Protein AF-K4K177-F1 (afdb_monomer_lite)

Sequence (70 aa):
GDDCVAVKSGKIYMGRKHKVPAENIVIRQCLMENGHGAVTVGSEMAAGIKELHVEECLFRNTDRGLRIKT

Secondary structure (DSSP, 8-state):
--EEEEE--B-HHHHHHH---EEEEEEES-EE-SBSEEEEE-SSBTT-EEEEEEES-EE-SBS-SEEE--

pLDDT: mean 97.67, std 1.44, range [89.75, 98.75]

Radius of gyration: 12.55 Å; chains: 1; bounding box: 28×24×28 Å

Foldseek 3Di:
DAEQAEAADAAQVSLVVVLDFAEDAEAADEEAAEHQEPYEYDPRGNSHYYHYHYDHYHYHHHVYDYYYHD

Structure (mmCIF, N/CA/C/O backbone):
data_AF-K4K177-F1
#
_entry.id   AF-K4K177-F1
#
loop_
_atom_site.group_PDB
_atom_site.id
_atom_site.type_symbol
_atom_site.label_atom_id
_atom_site.label_alt_id
_atom_site.label_comp_id
_atom_site.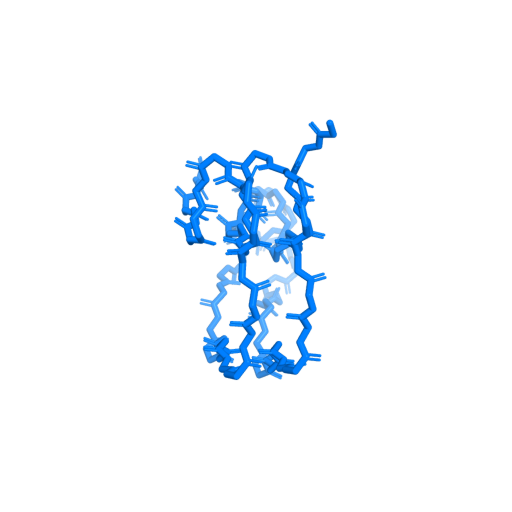label_asym_id
_atom_site.label_entity_id
_atom_site.label_seq_id
_atom_site.pdbx_PDB_ins_code
_atom_site.Cartn_x
_atom_site.Cartn_y
_atom_site.Cartn_z
_atom_site.occupancy
_atom_site.B_iso_or_equiv
_atom_site.auth_seq_id
_atom_site.auth_comp_id
_atom_site.auth_asym_id
_atom_site.auth_atom_id
_atom_site.pdbx_PDB_model_num
ATOM 1 N N . GLY A 1 1 ? 1.717 13.089 9.241 1.00 89.75 1 GLY A N 1
ATOM 2 C CA . GLY A 1 1 ? 2.404 11.858 8.794 1.00 89.75 1 GLY A CA 1
ATOM 3 C C . GLY A 1 1 ? 2.285 11.756 7.289 1.00 89.75 1 GLY A C 1
ATOM 4 O O . GLY A 1 1 ? 1.958 12.764 6.682 1.00 89.75 1 GLY A O 1
ATOM 5 N N . ASP A 1 2 ? 2.527 10.586 6.702 1.00 96.25 2 ASP A N 1
ATOM 6 C CA . ASP A 1 2 ? 2.236 10.318 5.283 1.00 96.25 2 ASP A CA 1
ATOM 7 C C . ASP A 1 2 ? 1.182 9.198 5.179 1.00 96.25 2 ASP A C 1
ATOM 9 O O . ASP A 1 2 ? 0.202 9.236 5.922 1.00 96.25 2 ASP A O 1
ATOM 13 N N . ASP A 1 3 ? 1.340 8.221 4.292 1.00 97.75 3 ASP A N 1
ATOM 14 C CA . ASP A 1 3 ? 0.461 7.053 4.186 1.00 97.75 3 ASP A CA 1
ATOM 15 C C . ASP A 1 3 ? 0.602 6.109 5.414 1.00 97.75 3 ASP A C 1
ATOM 17 O O . ASP A 1 3 ? 1.716 5.868 5.881 1.00 97.75 3 ASP A O 1
ATOM 21 N N . CYS A 1 4 ? -0.499 5.553 5.941 1.00 98.12 4 CYS A N 1
ATOM 22 C CA . CYS A 1 4 ? -0.468 4.613 7.074 1.00 98.12 4 CYS A CA 1
ATOM 23 C C . CYS A 1 4 ? 0.099 3.249 6.653 1.00 98.12 4 CYS A C 1
ATOM 25 O O . CYS A 1 4 ? 1.017 2.737 7.291 1.00 98.12 4 CYS A O 1
ATOM 27 N N . VAL A 1 5 ? -0.417 2.674 5.560 1.00 98.38 5 VAL A N 1
ATOM 28 C CA . VAL A 1 5 ? 0.149 1.482 4.911 1.00 98.38 5 VAL A CA 1
ATOM 29 C C . VAL A 1 5 ? 0.428 1.793 3.447 1.00 98.38 5 VAL A C 1
ATOM 31 O O . VAL A 1 5 ? -0.492 2.102 2.697 1.00 98.38 5 VAL A O 1
ATOM 34 N N . ALA A 1 6 ? 1.688 1.681 3.022 1.00 98.44 6 ALA A N 1
ATOM 35 C CA . ALA A 1 6 ? 2.095 1.889 1.634 1.00 98.44 6 ALA A CA 1
ATOM 36 C C . ALA A 1 6 ? 2.613 0.585 1.005 1.00 98.44 6 ALA A C 1
ATOM 38 O O . ALA A 1 6 ? 3.684 0.097 1.365 1.00 98.44 6 ALA A O 1
ATOM 39 N N . VAL A 1 7 ? 1.882 0.043 0.030 1.00 98.62 7 VAL A N 1
ATOM 40 C CA . VAL A 1 7 ? 2.272 -1.144 -0.743 1.00 98.62 7 VAL A CA 1
ATOM 41 C C . VAL A 1 7 ? 3.023 -0.702 -1.996 1.00 98.62 7 VAL A C 1
ATOM 43 O O . VAL A 1 7 ? 2.533 0.119 -2.774 1.00 98.62 7 VAL A O 1
ATOM 46 N N . LYS A 1 8 ? 4.232 -1.233 -2.191 1.00 98.56 8 LYS A N 1
ATOM 47 C CA . LYS A 1 8 ? 5.149 -0.873 -3.283 1.00 98.56 8 LYS A CA 1
ATOM 48 C C . LYS A 1 8 ? 5.747 -2.132 -3.904 1.00 98.56 8 LYS A C 1
ATOM 50 O O . LYS A 1 8 ? 5.872 -3.154 -3.241 1.00 98.56 8 LYS A O 1
ATOM 55 N N . SER A 1 9 ? 6.171 -2.031 -5.157 1.00 98.25 9 SER A N 1
ATOM 56 C CA . SER A 1 9 ? 6.865 -3.093 -5.895 1.00 98.25 9 SER A CA 1
ATOM 57 C C . SER A 1 9 ? 8.042 -2.565 -6.729 1.00 98.25 9 SER A C 1
ATOM 59 O O . SER A 1 9 ? 8.438 -3.120 -7.751 1.00 98.25 9 SER A O 1
ATOM 61 N N . GLY A 1 10 ? 8.647 -1.473 -6.259 1.00 97.81 10 GLY A N 1
ATOM 62 C CA . GLY A 1 10 ? 9.907 -0.948 -6.770 1.00 97.81 10 GLY A CA 1
ATOM 63 C C . GLY A 1 10 ? 9.764 0.097 -7.876 1.00 97.81 10 GLY A C 1
ATOM 64 O O . GLY A 1 10 ? 8.736 0.246 -8.538 1.00 97.81 10 GLY A O 1
ATOM 65 N N . LYS A 1 11 ? 10.845 0.862 -8.065 1.00 97.56 11 LYS A N 1
ATOM 66 C CA . LYS A 1 11 ? 10.975 1.840 -9.155 1.00 97.56 11 LYS A CA 1
ATOM 67 C C . LYS A 1 11 ? 11.145 1.124 -10.493 1.00 97.56 11 LYS A C 1
ATOM 69 O O . LYS A 1 11 ? 11.556 -0.033 -10.529 1.00 97.56 11 LYS A O 1
ATOM 74 N N . ILE A 1 12 ? 10.927 1.835 -11.599 1.00 97.12 12 ILE A N 1
ATOM 75 C CA . ILE A 1 12 ? 10.977 1.288 -12.969 1.00 97.12 12 ILE A CA 1
A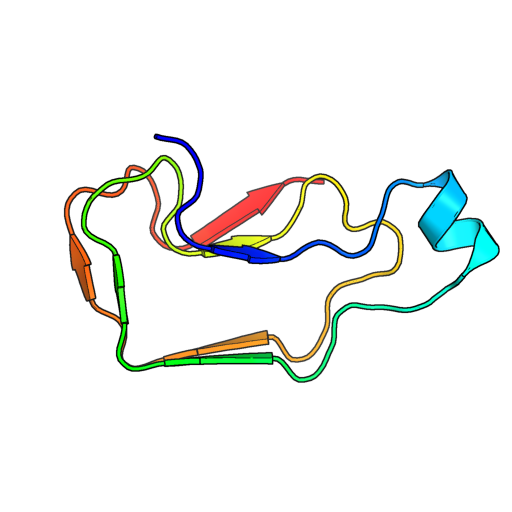TOM 76 C C . ILE A 1 12 ? 12.197 0.390 -13.225 1.00 97.12 12 ILE A C 1
ATOM 78 O O . ILE A 1 12 ? 12.044 -0.709 -13.755 1.00 97.12 12 ILE A O 1
ATOM 82 N N . TYR A 1 13 ? 13.405 0.805 -12.827 1.00 97.50 13 TYR A N 1
ATOM 83 C CA . TYR A 1 13 ? 14.610 -0.005 -13.050 1.00 97.50 13 TYR A CA 1
ATOM 84 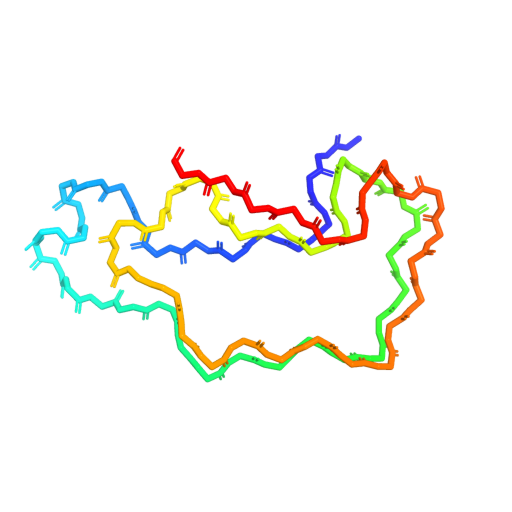C C . TYR A 1 13 ? 14.626 -1.302 -12.222 1.00 97.50 13 TYR A C 1
ATOM 86 O O . TYR A 1 13 ? 15.094 -2.330 -12.708 1.00 97.50 13 TYR A O 1
ATOM 94 N N . MET A 1 14 ? 14.078 -1.281 -11.002 1.00 97.44 14 MET A N 1
ATOM 95 C CA . MET A 1 14 ? 13.940 -2.473 -10.165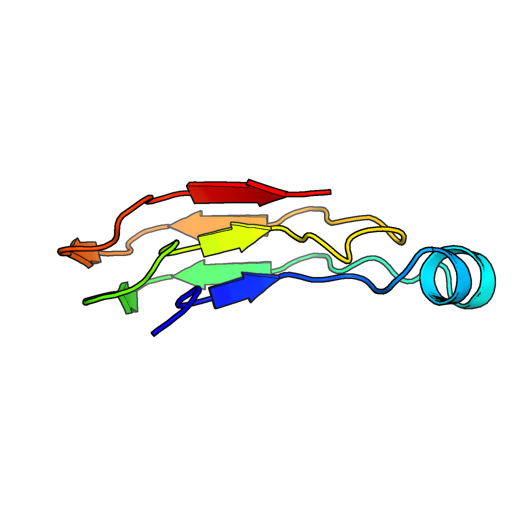 1.00 97.44 14 MET A CA 1
ATOM 96 C C . MET A 1 14 ? 12.872 -3.406 -10.726 1.00 97.44 14 MET A C 1
ATOM 98 O O . MET A 1 14 ? 13.123 -4.600 -10.834 1.00 97.44 14 MET A O 1
ATOM 102 N N . GLY A 1 15 ? 11.724 -2.864 -11.146 1.00 96.44 15 GLY A N 1
ATOM 103 C CA . GLY A 1 15 ? 10.655 -3.651 -11.760 1.00 96.44 15 GLY A CA 1
ATOM 104 C C . GLY A 1 15 ? 11.113 -4.346 -13.040 1.00 96.44 15 GLY A C 1
ATOM 105 O O . GLY A 1 15 ? 10.851 -5.529 -13.226 1.00 96.44 15 GLY A O 1
ATOM 106 N N . ARG A 1 16 ? 11.914 -3.663 -13.870 1.00 94.69 16 ARG A N 1
ATOM 107 C CA . ARG A 1 16 ? 12.537 -4.261 -15.064 1.00 94.69 16 ARG A CA 1
ATOM 108 C C . ARG A 1 16 ? 13.544 -5.364 -14.730 1.00 94.69 16 ARG A C 1
ATOM 110 O O . ARG A 1 16 ? 13.585 -6.367 -15.440 1.00 94.69 16 ARG A O 1
ATOM 117 N N . LYS A 1 17 ? 14.360 -5.169 -13.687 1.00 97.31 17 LYS A N 1
ATOM 118 C CA . LYS A 1 17 ? 15.432 -6.099 -13.296 1.00 97.31 17 LYS A CA 1
ATOM 119 C C . LYS A 1 17 ? 14.902 -7.330 -12.566 1.00 97.31 17 LYS A C 1
ATOM 121 O O . LYS A 1 17 ? 15.250 -8.446 -12.929 1.00 97.31 17 LYS A O 1
ATOM 126 N N . HIS A 1 18 ? 14.110 -7.114 -11.523 1.00 96.56 18 HIS A N 1
ATOM 127 C CA . HIS A 1 18 ? 13.698 -8.155 -10.588 1.00 96.56 18 HIS A CA 1
ATOM 128 C C . HIS A 1 18 ? 12.374 -8.800 -10.986 1.00 96.56 18 HIS A C 1
ATOM 130 O O . HIS A 1 18 ? 12.225 -9.998 -10.791 1.00 96.56 18 HIS A O 1
ATOM 136 N N . LYS A 1 19 ? 11.444 -8.041 -11.587 1.00 96.31 19 LYS A N 1
ATOM 137 C CA . LYS A 1 19 ? 10.133 -8.543 -12.037 1.00 96.31 19 LYS A CA 1
ATOM 138 C C . LYS A 1 19 ? 9.350 -9.276 -10.934 1.00 96.31 19 LYS A C 1
ATOM 140 O O . LYS A 1 19 ? 8.634 -10.230 -11.218 1.00 96.31 19 LYS A O 1
ATOM 145 N N . VAL A 1 20 ? 9.504 -8.825 -9.687 1.00 97.88 20 VAL A N 1
ATOM 146 C CA . VAL A 1 20 ? 8.829 -9.401 -8.518 1.00 97.88 20 VAL A CA 1
ATOM 147 C C . VAL A 1 20 ? 7.702 -8.460 -8.085 1.00 97.88 20 VAL A C 1
ATOM 149 O O . VAL A 1 20 ? 8.005 -7.385 -7.559 1.00 97.88 20 VAL A O 1
ATOM 152 N N . PRO A 1 21 ? 6.426 -8.807 -8.328 1.00 98.12 21 PRO A N 1
ATOM 153 C CA . PRO A 1 21 ? 5.299 -8.019 -7.841 1.00 98.12 21 PRO A CA 1
ATOM 154 C C . PRO A 1 21 ? 5.173 -8.116 -6.315 1.00 98.12 21 PRO A C 1
ATOM 156 O O . PRO A 1 21 ? 5.646 -9.068 -5.697 1.00 98.12 21 PRO A O 1
ATOM 159 N N . ALA A 1 22 ? 4.487 -7.145 -5.710 1.00 98.50 22 ALA A N 1
ATOM 160 C CA . ALA A 1 22 ? 3.931 -7.338 -4.373 1.00 98.50 22 ALA A CA 1
ATOM 161 C C . ALA A 1 22 ? 2.570 -8.025 -4.532 1.00 98.50 22 ALA A C 1
ATOM 163 O O . ALA A 1 22 ? 1.666 -7.459 -5.151 1.00 98.50 22 ALA A O 1
ATOM 164 N N . GLU A 1 23 ? 2.440 -9.251 -4.034 1.00 98.56 23 GLU A N 1
ATOM 165 C CA . GLU A 1 23 ? 1.248 -10.070 -4.253 1.00 98.56 23 GLU A CA 1
ATOM 166 C C . GLU A 1 23 ? 0.837 -10.876 -3.022 1.00 98.56 23 GLU A C 1
ATOM 168 O O . GLU A 1 23 ? 1.669 -11.151 -2.157 1.00 98.56 23 GLU A O 1
ATOM 173 N N . ASN A 1 24 ? -0.445 -11.249 -2.957 1.00 98.50 24 ASN A N 1
ATOM 174 C CA . ASN A 1 24 ? -1.048 -12.044 -1.881 1.00 98.50 24 ASN A CA 1
ATOM 175 C C . ASN A 1 24 ? -0.933 -11.375 -0.499 1.00 98.50 24 ASN A C 1
ATOM 177 O O . ASN A 1 24 ? -0.418 -11.957 0.457 1.00 98.50 24 ASN A O 1
ATOM 181 N N . ILE A 1 25 ? -1.402 -10.128 -0.395 1.00 98.75 25 ILE A N 1
ATOM 182 C CA . ILE A 1 25 ? -1.323 -9.319 0.830 1.00 98.75 25 ILE A CA 1
ATOM 183 C C . ILE A 1 25 ? -2.728 -9.106 1.392 1.00 98.75 25 ILE A C 1
ATOM 185 O O . ILE A 1 25 ? -3.620 -8.652 0.679 1.00 98.75 25 ILE A O 1
ATOM 189 N N . VAL A 1 26 ? -2.903 -9.360 2.691 1.00 98.75 26 VAL A N 1
ATOM 190 C CA . VAL A 1 26 ? -4.141 -9.065 3.427 1.00 98.75 26 VAL A CA 1
ATOM 191 C C . VAL A 1 26 ? -3.848 -8.050 4.528 1.00 98.75 26 VAL A C 1
ATOM 193 O O . VAL A 1 26 ? -3.025 -8.300 5.409 1.00 98.75 26 VAL A O 1
ATOM 196 N N . ILE A 1 27 ? -4.535 -6.910 4.491 1.00 98.75 27 ILE A N 1
ATOM 197 C CA . ILE A 1 27 ? -4.528 -5.891 5.544 1.00 98.75 27 ILE A CA 1
ATOM 198 C C . ILE A 1 27 ? -5.890 -5.950 6.229 1.00 98.75 27 ILE A C 1
ATOM 200 O O . ILE A 1 27 ? -6.903 -5.610 5.618 1.00 98.75 27 ILE A O 1
ATOM 204 N N . ARG A 1 28 ? -5.929 -6.392 7.489 1.00 98.69 28 ARG A N 1
ATOM 205 C CA . ARG A 1 28 ? -7.193 -6.573 8.208 1.00 98.69 28 ARG A CA 1
ATOM 206 C C . ARG A 1 28 ? -7.145 -6.145 9.662 1.00 98.69 28 ARG A C 1
ATOM 208 O O . ARG A 1 28 ? -6.077 -6.168 10.271 1.00 98.69 28 ARG A O 1
ATOM 215 N N . GLN A 1 29 ? -8.305 -5.785 10.211 1.00 98.50 29 GLN A N 1
ATOM 216 C CA . GLN A 1 29 ? -8.495 -5.528 11.646 1.00 98.50 29 GLN A CA 1
ATOM 217 C C . GLN A 1 29 ? -7.561 -4.438 12.202 1.00 98.50 29 GLN A C 1
ATOM 219 O O . GLN A 1 29 ? -7.083 -4.511 13.332 1.00 98.50 29 GLN A O 1
ATOM 224 N N . CYS A 1 30 ? -7.285 -3.416 11.387 1.00 98.38 30 CYS A N 1
ATOM 225 C CA . CYS A 1 30 ? -6.404 -2.303 11.734 1.00 98.38 30 CYS A CA 1
ATOM 226 C C . CYS A 1 30 ? -7.198 -1.019 12.003 1.00 98.38 30 CYS A C 1
ATOM 228 O O . CYS A 1 30 ? -8.123 -0.688 11.258 1.00 98.38 30 CYS A O 1
ATOM 230 N N . LEU A 1 31 ? -6.775 -0.250 13.011 1.00 98.25 31 LEU A N 1
ATOM 231 C CA . LEU A 1 31 ? -7.151 1.157 13.169 1.00 98.25 31 LEU A CA 1
ATOM 232 C C . LEU A 1 31 ? -6.076 2.037 12.522 1.00 98.25 31 LEU A C 1
ATOM 234 O O . LEU A 1 31 ? -4.929 2.048 12.961 1.00 98.25 31 LEU A O 1
ATOM 238 N N . MET A 1 32 ? -6.458 2.799 11.503 1.00 98.31 32 MET A N 1
ATOM 239 C CA . MET A 1 32 ? -5.606 3.798 10.857 1.00 98.31 32 MET A CA 1
ATOM 240 C C . MET A 1 32 ? -6.162 5.176 11.202 1.00 98.31 32 MET A C 1
ATOM 242 O O . MET A 1 32 ? -7.193 5.574 10.666 1.00 98.31 32 MET A O 1
ATOM 246 N N . GLU A 1 33 ? -5.530 5.850 12.167 1.00 96.62 33 GLU A N 1
ATOM 247 C CA . GLU A 1 33 ? -6.140 6.991 12.866 1.00 96.62 33 GLU A CA 1
ATOM 248 C C . GLU A 1 33 ? -5.772 8.373 12.313 1.00 96.62 33 GLU A C 1
ATOM 250 O O . GLU A 1 33 ? -6.530 9.311 12.527 1.00 96.62 33 GLU A O 1
ATOM 255 N N . ASN A 1 34 ? -4.627 8.527 11.639 1.00 97.56 34 ASN A N 1
ATOM 256 C CA . ASN A 1 34 ? -4.226 9.770 10.967 1.00 97.56 34 ASN A CA 1
ATOM 257 C C . ASN A 1 34 ? -3.224 9.455 9.838 1.00 97.56 34 ASN A C 1
ATOM 259 O O . ASN A 1 34 ? -2.239 8.753 10.074 1.00 97.56 34 ASN A O 1
ATOM 263 N N . GLY A 1 35 ? -3.417 10.015 8.639 1.00 97.00 35 GLY A N 1
ATOM 264 C CA . GLY A 1 35 ? -2.493 9.840 7.508 1.00 97.00 35 GLY A CA 1
ATOM 265 C C . GLY A 1 35 ? -3.026 10.366 6.171 1.00 97.00 35 GLY A C 1
ATOM 266 O O . GLY A 1 35 ? -4.233 10.503 5.988 1.00 97.00 35 GLY A O 1
ATOM 267 N N . HIS A 1 36 ? -2.130 10.626 5.213 1.00 97.81 36 HIS A N 1
ATOM 268 C CA . HIS A 1 36 ? -2.473 11.083 3.853 1.00 97.81 36 HIS A CA 1
ATOM 269 C C . HIS A 1 36 ? -3.215 10.016 3.017 1.00 97.81 36 HIS A C 1
ATOM 271 O O . HIS A 1 36 ? -3.845 10.334 1.998 1.00 97.81 36 HIS A O 1
ATOM 277 N N . GLY A 1 37 ? -3.119 8.753 3.433 1.00 97.44 37 GLY A N 1
ATOM 278 C CA . GLY A 1 37 ? -3.826 7.603 2.881 1.00 97.44 37 GLY A CA 1
ATOM 279 C C . GLY A 1 37 ? -3.840 6.468 3.901 1.00 97.44 37 GLY A C 1
ATOM 280 O O . GLY A 1 37 ? -2.792 6.165 4.465 1.00 97.44 37 GLY A O 1
ATOM 281 N N . ALA A 1 38 ? -4.996 5.857 4.162 1.00 98.25 38 ALA A N 1
ATOM 282 C CA . ALA A 1 38 ? -5.080 4.717 5.072 1.00 98.25 38 ALA A CA 1
ATOM 283 C C . ALA A 1 38 ? -4.350 3.513 4.453 1.00 98.25 38 ALA A C 1
ATOM 285 O O . ALA A 1 38 ? -3.349 3.038 4.987 1.00 98.25 38 ALA A O 1
ATOM 286 N N . VAL A 1 39 ? -4.759 3.119 3.245 1.00 98.50 39 VAL A N 1
ATOM 287 C CA . VAL A 1 39 ? -3.996 2.199 2.398 1.00 98.50 39 VAL A CA 1
ATOM 288 C C . VAL A 1 39 ? -3.634 2.884 1.091 1.00 98.50 39 VAL A C 1
ATOM 290 O O . VAL A 1 39 ? -4.495 3.345 0.341 1.00 98.50 39 VAL A O 1
ATOM 293 N N . THR A 1 40 ? -2.341 2.912 0.797 1.00 98.62 40 THR A N 1
ATOM 294 C CA . THR A 1 40 ? -1.793 3.499 -0.414 1.00 98.62 40 THR A CA 1
ATOM 295 C C . THR A 1 40 ? -1.057 2.457 -1.245 1.00 98.62 40 THR A C 1
ATOM 297 O O . THR A 1 40 ? -0.178 1.751 -0.765 1.00 98.62 40 THR A O 1
ATOM 300 N N . VAL A 1 41 ? -1.387 2.394 -2.528 1.00 98.50 41 VAL A N 1
ATOM 301 C CA . VAL A 1 41 ? -0.735 1.560 -3.538 1.00 98.50 41 VAL A CA 1
ATOM 302 C C . VAL A 1 41 ? 0.171 2.474 -4.366 1.00 98.50 41 VAL A C 1
ATOM 304 O O . VAL A 1 41 ? -0.318 3.379 -5.041 1.00 98.50 41 VAL A O 1
ATOM 307 N N . GLY A 1 42 ? 1.489 2.277 -4.283 1.00 97.38 42 GLY A N 1
ATOM 308 C CA . GLY A 1 42 ? 2.505 3.045 -5.014 1.00 97.38 42 GLY A CA 1
ATOM 309 C C . GLY A 1 42 ? 3.136 4.222 -4.241 1.00 97.38 42 GLY A C 1
ATOM 310 O O . GLY A 1 42 ? 3.140 4.267 -3.012 1.00 97.38 42 GLY A O 1
ATOM 311 N N . SER A 1 43 ? 3.780 5.186 -4.905 1.00 97.25 43 SER A N 1
ATOM 312 C CA . SER A 1 43 ? 3.927 5.327 -6.363 1.00 97.25 43 SER A CA 1
ATOM 313 C C . SER A 1 43 ? 4.899 4.333 -7.001 1.00 97.25 43 SER A C 1
ATOM 315 O O . SER A 1 43 ? 4.745 3.990 -8.163 1.00 97.25 43 SER A O 1
ATOM 317 N N . GLU A 1 44 ? 5.879 3.812 -6.265 1.00 98.38 44 GLU A N 1
ATOM 318 C CA . GLU A 1 44 ? 6.839 2.839 -6.791 1.00 98.38 44 GLU A CA 1
ATOM 319 C C . GLU A 1 44 ? 6.211 1.448 -6.941 1.00 98.38 44 GLU A C 1
ATOM 321 O O . GLU A 1 44 ? 6.398 0.579 -6.091 1.00 98.38 44 GLU A O 1
ATOM 326 N N . MET A 1 45 ? 5.451 1.240 -8.014 1.00 97.75 45 MET A N 1
ATOM 327 C CA . MET A 1 45 ? 4.672 0.022 -8.275 1.00 97.75 45 MET A CA 1
ATOM 328 C C . MET A 1 45 ? 5.038 -0.669 -9.603 1.00 97.75 45 MET A C 1
ATOM 330 O O . MET A 1 45 ? 4.250 -1.419 -10.174 1.00 97.75 45 MET A O 1
ATOM 334 N N . ALA A 1 46 ? 6.258 -0.444 -10.102 1.00 98.06 46 ALA A N 1
ATOM 335 C CA . ALA A 1 46 ? 6.650 -0.814 -11.462 1.00 98.06 46 ALA A CA 1
ATOM 336 C C . ALA A 1 46 ? 6.753 -2.326 -11.728 1.00 98.06 46 ALA A C 1
ATOM 338 O O . ALA A 1 46 ? 6.731 -2.728 -12.890 1.00 98.06 46 ALA A O 1
ATOM 339 N N . ALA A 1 47 ? 6.896 -3.167 -10.698 1.00 97.94 47 ALA A N 1
ATOM 340 C CA . ALA A 1 47 ? 6.836 -4.622 -10.863 1.00 97.94 47 ALA A CA 1
ATOM 341 C C . ALA A 1 47 ? 5.401 -5.179 -10.774 1.00 97.94 47 ALA A C 1
ATOM 343 O O . ALA A 1 47 ? 5.198 -6.374 -10.975 1.00 97.94 47 ALA A O 1
ATOM 344 N N . GLY A 1 48 ? 4.408 -4.323 -10.505 1.00 98.00 48 GLY A N 1
ATOM 345 C CA . GLY A 1 48 ? 3.003 -4.682 -10.323 1.00 98.00 48 GLY A CA 1
ATOM 346 C C . GLY A 1 48 ? 2.626 -4.947 -8.864 1.00 98.00 48 GLY A C 1
ATOM 347 O O . GLY A 1 48 ? 3.479 -5.251 -8.029 1.00 98.00 48 GLY A O 1
ATOM 348 N N . ILE A 1 49 ? 1.339 -4.791 -8.559 1.00 98.38 49 ILE A N 1
ATOM 349 C CA . ILE A 1 49 ? 0.722 -5.127 -7.271 1.00 98.38 49 ILE A CA 1
ATOM 350 C C . ILE A 1 49 ? -0.543 -5.930 -7.594 1.00 98.38 49 ILE A C 1
ATOM 352 O O . ILE A 1 49 ? -1.320 -5.499 -8.446 1.00 98.38 49 ILE A O 1
ATOM 356 N N . LYS A 1 50 ? -0.710 -7.112 -6.993 1.00 98.12 50 LYS A N 1
ATOM 357 C CA . LYS A 1 50 ? -1.778 -8.079 -7.320 1.00 98.12 50 LYS A CA 1
ATOM 358 C C . LYS A 1 50 ? -2.341 -8.708 -6.047 1.00 98.12 50 LYS A C 1
ATOM 360 O O . LYS A 1 50 ? -1.609 -8.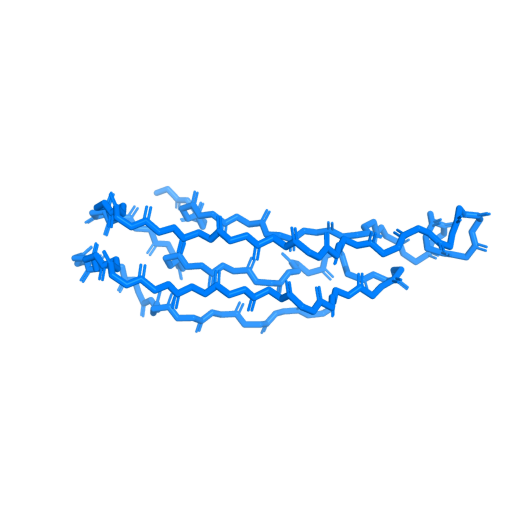817 -5.075 1.00 98.12 50 LYS A O 1
ATOM 365 N N . GLU A 1 51 ? -3.606 -9.125 -6.043 1.00 98.25 51 GLU A N 1
ATOM 366 C CA . GLU A 1 51 ? -4.228 -9.812 -4.891 1.00 98.25 51 GLU A CA 1
ATOM 367 C C . GLU A 1 51 ? -3.973 -9.104 -3.540 1.00 98.25 51 GLU A C 1
ATOM 369 O O . GLU A 1 51 ? -3.447 -9.685 -2.588 1.00 98.25 51 GLU A O 1
ATOM 374 N N . LEU A 1 52 ? -4.286 -7.802 -3.483 1.00 98.38 52 LEU A N 1
ATOM 375 C CA . LEU A 1 52 ? -4.257 -7.000 -2.257 1.00 98.38 52 LEU A CA 1
ATOM 376 C C . LEU A 1 52 ? -5.678 -6.881 -1.699 1.00 98.38 52 LEU A C 1
ATOM 378 O O . LEU A 1 52 ? -6.524 -6.216 -2.297 1.00 98.38 52 LEU A O 1
ATOM 382 N N . HIS A 1 53 ? -5.911 -7.474 -0.534 1.00 98.50 53 HIS A N 1
ATOM 383 C CA . HIS A 1 53 ? -7.183 -7.419 0.179 1.00 98.50 53 HIS A CA 1
ATOM 384 C C . HIS A 1 53 ? -7.072 -6.490 1.386 1.00 98.50 53 HIS A C 1
ATOM 386 O O . HIS A 1 53 ? -6.116 -6.567 2.159 1.00 98.50 53 HIS A O 1
ATOM 392 N N . VAL A 1 54 ? -8.061 -5.611 1.550 1.00 98.50 54 VAL A N 1
ATOM 393 C CA . VAL A 1 54 ? -8.177 -4.718 2.705 1.00 98.50 54 VAL A CA 1
ATOM 394 C C . VAL A 1 54 ? -9.580 -4.861 3.273 1.00 98.50 54 VAL A C 1
ATOM 396 O O . VAL A 1 54 ? -10.549 -4.480 2.619 1.00 98.50 54 VAL A O 1
ATOM 399 N N . GLU A 1 55 ? -9.695 -5.419 4.471 1.00 98.50 55 GLU A N 1
ATOM 400 C CA . GLU A 1 55 ? -10.984 -5.787 5.066 1.00 98.50 55 GLU A CA 1
ATOM 401 C C . GLU A 1 55 ? -11.020 -5.492 6.567 1.00 98.50 55 GLU A C 1
ATOM 403 O O . GLU A 1 55 ? -9.985 -5.405 7.218 1.00 98.50 55 GLU A O 1
ATOM 408 N N . GLU A 1 56 ? -12.210 -5.290 7.132 1.00 98.50 56 GLU A N 1
ATOM 409 C CA . GLU A 1 56 ? -12.401 -5.087 8.581 1.00 98.50 56 GLU A CA 1
ATOM 410 C C . GLU A 1 56 ? -11.502 -4.001 9.214 1.00 98.50 56 GLU A C 1
ATOM 412 O O . GLU A 1 56 ? -11.123 -4.087 10.381 1.00 98.50 56 GLU A O 1
ATOM 417 N N . CYS A 1 57 ? -11.121 -2.972 8.456 1.00 98.44 57 CYS A N 1
ATOM 418 C CA . CYS A 1 57 ? -10.302 -1.875 8.967 1.00 98.44 57 CYS A CA 1
ATOM 419 C C . CYS A 1 57 ? -11.161 -0.663 9.336 1.00 98.44 57 CYS A C 1
ATOM 421 O O . CYS A 1 57 ? -12.143 -0.349 8.661 1.00 98.44 57 CYS A O 1
ATOM 423 N N . LEU A 1 58 ? -10.743 0.064 10.373 1.00 98.56 58 LEU A N 1
ATOM 424 C CA . LEU A 1 58 ? -11.317 1.353 10.735 1.00 98.56 58 LEU A CA 1
ATOM 425 C C . LEU A 1 58 ? -10.365 2.468 10.304 1.00 98.56 58 LEU A C 1
ATOM 427 O O . LEU A 1 58 ? -9.273 2.614 10.853 1.00 98.56 58 LEU A O 1
ATOM 431 N N . PHE A 1 59 ? -10.793 3.271 9.334 1.00 98.19 59 PHE A N 1
ATOM 432 C CA . PHE A 1 59 ? -10.070 4.467 8.909 1.00 98.19 59 PHE A CA 1
ATOM 433 C C . PHE A 1 59 ? -10.703 5.679 9.586 1.00 98.19 59 PHE A C 1
ATOM 435 O O . PHE A 1 59 ? -11.869 5.996 9.352 1.00 98.19 59 PHE A O 1
ATOM 442 N N . ARG A 1 60 ? -9.948 6.343 10.457 1.00 98.12 60 ARG A N 1
ATOM 443 C CA . ARG A 1 60 ? -10.376 7.543 11.177 1.00 98.12 60 ARG A CA 1
ATOM 444 C C . ARG A 1 60 ? -9.447 8.681 10.774 1.00 98.12 60 ARG A C 1
ATOM 446 O O . ARG A 1 60 ? -8.256 8.457 10.668 1.00 98.12 60 ARG A O 1
ATOM 453 N N . ASN A 1 61 ? -9.994 9.864 10.496 1.00 97.75 61 ASN A N 1
ATOM 454 C CA . ASN A 1 61 ? -9.254 11.101 10.182 1.00 97.75 61 ASN A CA 1
ATOM 455 C C . ASN A 1 61 ? -8.118 10.988 9.135 1.00 97.75 61 ASN A C 1
ATOM 457 O O . ASN A 1 61 ? -7.223 11.829 9.099 1.00 97.75 61 ASN A O 1
ATOM 461 N N . THR A 1 62 ? -8.127 9.970 8.272 1.00 98.06 62 THR A N 1
ATOM 462 C CA . THR A 1 62 ? -7.213 9.885 7.128 1.00 98.06 62 THR A CA 1
ATOM 463 C C . THR A 1 62 ? -7.743 10.737 5.981 1.00 98.06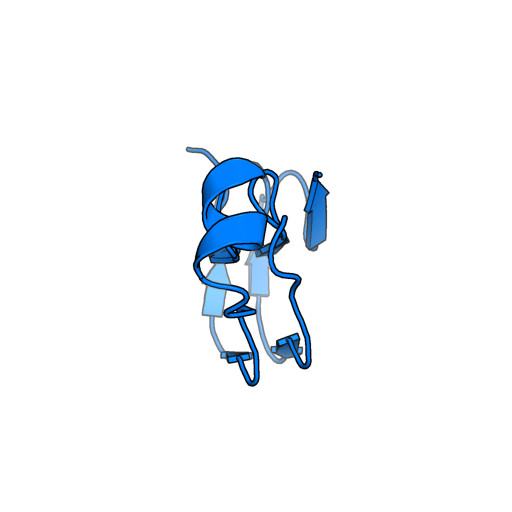 62 THR A C 1
ATOM 465 O O . THR A 1 62 ? -8.941 10.682 5.701 1.00 98.06 62 THR A O 1
ATOM 468 N N . ASP A 1 63 ? -6.873 11.422 5.240 1.00 98.06 63 ASP A N 1
ATOM 469 C CA . ASP A 1 63 ? -7.284 12.239 4.088 1.00 98.06 63 ASP A CA 1
ATOM 470 C C . ASP A 1 63 ? -7.991 11.405 3.008 1.00 98.06 63 ASP A C 1
ATOM 472 O O . ASP A 1 63 ? -8.849 11.900 2.277 1.00 98.06 63 ASP A O 1
ATOM 476 N N . ARG A 1 64 ? -7.574 10.140 2.854 1.00 97.69 64 ARG A N 1
ATOM 477 C CA . ARG A 1 64 ? -8.071 9.181 1.856 1.00 97.69 64 ARG A CA 1
ATOM 478 C C . ARG A 1 64 ? -8.096 7.781 2.461 1.00 97.69 64 ARG A C 1
ATOM 480 O O . ARG A 1 64 ? -7.114 7.376 3.069 1.00 97.69 64 ARG A O 1
ATOM 487 N N . GLY A 1 65 ? -9.169 7.021 2.240 1.00 96.88 65 GLY A N 1
ATOM 488 C CA . GLY A 1 65 ? -9.232 5.612 2.653 1.00 96.88 65 GLY A CA 1
ATOM 489 C C . GLY A 1 65 ? -8.313 4.723 1.807 1.00 96.88 65 GLY A C 1
ATOM 490 O O . GLY A 1 65 ? -7.365 4.135 2.315 1.00 96.88 65 GLY A O 1
ATOM 491 N N . LEU A 1 66 ? -8.546 4.690 0.494 1.00 97.12 66 LEU A N 1
ATOM 492 C CA . LEU A 1 66 ? -7.684 4.024 -0.486 1.00 97.12 66 LEU A CA 1
ATOM 493 C C . LEU A 1 66 ? -7.071 5.068 -1.423 1.00 97.12 66 LEU A C 1
ATOM 495 O O . LEU A 1 66 ? -7.780 5.932 -1.944 1.00 97.12 66 LEU A O 1
ATOM 499 N N . ARG A 1 67 ? -5.764 4.985 -1.673 1.00 98.00 67 ARG A N 1
ATOM 500 C CA . ARG A 1 67 ? -5.051 5.889 -2.583 1.00 98.00 67 ARG A CA 1
ATOM 501 C C . ARG A 1 67 ? -4.170 5.100 -3.547 1.00 98.00 67 ARG A C 1
ATOM 503 O O . ARG A 1 67 ? -3.322 4.334 -3.117 1.00 98.00 67 ARG A O 1
ATOM 510 N N . ILE A 1 68 ? -4.311 5.330 -4.849 1.00 97.38 68 ILE A N 1
ATOM 511 C CA . ILE A 1 68 ? -3.454 4.711 -5.872 1.00 97.38 68 ILE A CA 1
ATOM 512 C C . ILE A 1 68 ? -2.605 5.806 -6.520 1.00 97.38 68 ILE A C 1
ATOM 514 O O . ILE A 1 68 ? -3.130 6.824 -6.969 1.00 97.38 68 ILE A O 1
ATOM 518 N N . LYS A 1 69 ? -1.285 5.611 -6.524 1.00 96.12 69 LYS A N 1
ATOM 519 C CA . LYS A 1 69 ? -0.278 6.473 -7.154 1.00 96.12 69 LYS A CA 1
ATOM 520 C C . LYS A 1 69 ? 0.585 5.597 -8.068 1.00 96.12 69 LYS A C 1
ATOM 522 O O . LYS A 1 69 ? 0.856 4.452 -7.718 1.00 96.12 69 LYS A O 1
ATOM 527 N N . THR A 1 70 ? 1.057 6.129 -9.189 1.00 91.50 70 THR A N 1
ATOM 528 C CA . THR A 1 70 ? 2.011 5.446 -10.079 1.00 91.50 70 THR A CA 1
ATOM 529 C C . THR A 1 70 ? 3.122 6.379 -10.521 1.00 91.50 70 THR A C 1
ATOM 531 O O . THR A 1 70 ? 2.943 7.608 -10.368 1.00 91.50 70 THR A O 1
#